Protein AF-A0A957IGY7-F1 (afdb_monomer)

Mean predicted aligned error: 9.9 Å

Radius of gyration: 25.8 Å; Cα contacts (8 Å, |Δi|>4): 92; chains: 1; bounding box: 58×29×62 Å

Foldseek 3Di:
DDPVVVVVVVLVVVVVVVVVVDDDPDPVVVVVVVVCSVVQVPNDDDDDDDDDDAAWDAWQVVCVVVVLDPPCSCQVQFPPCVVPVSGHTDIAGNLLVVLSNVVSVVDDDDRDDDPPNCPVVSVVD

Solvent-accessible surface area (backbone atoms only — not comparable to full-atom values): 7833 Å² total; per-residue (Å²): 135,63,68,65,59,53,49,53,53,50,53,52,52,51,52,52,55,57,54,73,78,59,88,69,88,50,68,67,60,40,53,49,53,53,48,46,54,74,73,27,76,88,58,68,79,82,85,84,75,87,77,76,77,75,59,76,40,56,40,49,53,55,38,30,75,72,63,72,32,56,76,65,49,63,70,66,52,45,41,61,45,92,84,35,86,84,35,40,77,34,68,36,39,36,73,48,44,54,48,40,57,50,53,68,71,72,56,92,81,84,89,87,73,67,87,89,75,53,69,72,55,47,81,75,94

Secondary structure (DSSP, 8-state):
--HHHHHHHHHHHHHHHHHTT-----HHHHHHHHHHHHTTTTSPPP-----PPPPEEEEHHHHHHTTSS-TTHHHHSEE-TTT-TT-EEPEEEHHHHHHHHHHHT-S-------TTS-HHHHTT-

Structure (mmCIF, N/CA/C/O backbone):
data_AF-A0A957IGY7-F1
#
_entry.id   AF-A0A957IGY7-F1
#
loop_
_atom_site.group_PDB
_atom_site.id
_atom_site.type_symbol
_atom_site.label_atom_id
_atom_site.label_alt_id
_atom_site.label_comp_id
_atom_site.label_asym_id
_atom_site.label_entity_id
_atom_site.label_seq_id
_atom_site.pdbx_PDB_ins_code
_atom_site.Cartn_x
_atom_site.Cartn_y
_atom_site.Cartn_z
_atom_site.occupancy
_atom_site.B_iso_or_equiv
_atom_site.auth_seq_id
_atom_site.auth_comp_id
_atom_site.auth_asym_id
_atom_site.auth_atom_id
_atom_site.pdbx_PDB_model_num
ATOM 1 N N . MET A 1 1 ? 8.712 0.329 25.259 1.00 63.97 1 MET A N 1
ATOM 2 C CA . MET A 1 1 ? 7.516 1.191 25.158 1.00 63.97 1 MET A CA 1
ATOM 3 C C . MET A 1 1 ? 6.313 0.266 25.070 1.00 63.97 1 MET A C 1
ATOM 5 O O . MET A 1 1 ? 6.320 -0.598 24.205 1.00 63.97 1 MET A O 1
ATOM 9 N N . ASP A 1 2 ? 5.362 0.376 25.997 1.00 85.69 2 ASP A N 1
ATOM 10 C CA . ASP A 1 2 ? 4.155 -0.461 26.025 1.00 85.69 2 ASP A CA 1
ATOM 11 C C . ASP A 1 2 ? 3.046 0.213 25.202 1.00 85.69 2 ASP A C 1
ATOM 13 O O . ASP A 1 2 ? 2.484 1.236 25.600 1.00 85.69 2 ASP A O 1
ATOM 17 N N . VAL A 1 3 ? 2.774 -0.347 24.023 1.00 83.56 3 VAL A N 1
ATOM 18 C CA . VAL A 1 3 ? 1.792 0.182 23.068 1.00 83.56 3 VAL A CA 1
ATOM 19 C C . VAL A 1 3 ? 0.355 0.090 23.594 1.00 83.56 3 VAL A C 1
ATOM 21 O O . VAL A 1 3 ? -0.468 0.953 23.285 1.00 83.56 3 VAL A O 1
ATOM 24 N N . PHE A 1 4 ? 0.052 -0.903 24.433 1.00 86.12 4 PHE A N 1
ATOM 25 C CA . PHE A 1 4 ? -1.283 -1.084 25.000 1.00 86.12 4 PHE A CA 1
ATOM 26 C C . PHE A 1 4 ? -1.542 -0.073 26.112 1.00 86.12 4 PHE A C 1
ATOM 28 O O . PHE A 1 4 ? -2.620 0.520 26.173 1.00 86.12 4 PHE A O 1
ATOM 35 N N . ASN A 1 5 ? -0.534 0.191 26.944 1.00 89.19 5 ASN A N 1
ATOM 36 C CA . ASN A 1 5 ? -0.623 1.225 27.970 1.00 89.19 5 ASN A CA 1
ATOM 37 C C . ASN A 1 5 ? -0.778 2.628 27.350 1.00 89.19 5 ASN A C 1
ATOM 39 O O . ASN A 1 5 ? -1.639 3.408 27.767 1.00 89.19 5 ASN A O 1
ATOM 43 N N . LEU A 1 6 ? -0.025 2.920 26.283 1.00 88.75 6 LEU A N 1
ATOM 44 C CA . LEU A 1 6 ? -0.179 4.168 25.531 1.00 88.75 6 LEU A CA 1
ATOM 45 C C . LEU A 1 6 ? -1.601 4.323 24.966 1.00 88.75 6 LEU A C 1
ATOM 47 O O . LEU A 1 6 ? -2.212 5.379 25.141 1.00 88.75 6 LEU A O 1
ATOM 51 N N . ARG A 1 7 ? -2.150 3.269 24.344 1.00 86.81 7 ARG A N 1
ATOM 52 C CA . ARG A 1 7 ? -3.541 3.247 23.858 1.00 86.81 7 ARG A CA 1
ATOM 53 C C . ARG A 1 7 ? -4.529 3.550 24.983 1.00 86.81 7 ARG A C 1
ATOM 55 O O . ARG A 1 7 ? -5.361 4.437 24.828 1.00 86.81 7 ARG A O 1
ATOM 62 N N . ASN A 1 8 ? -4.442 2.829 26.099 1.00 88.25 8 ASN A N 1
ATOM 63 C CA . ASN A 1 8 ? -5.386 2.977 27.209 1.00 88.25 8 ASN A CA 1
ATOM 64 C C . ASN A 1 8 ? -5.336 4.393 27.800 1.00 88.25 8 ASN A C 1
ATOM 66 O O . ASN A 1 8 ? -6.374 4.992 28.074 1.00 88.25 8 ASN A O 1
ATOM 70 N N . THR A 1 9 ? -4.134 4.961 27.925 1.00 92.19 9 THR A N 1
ATOM 71 C CA . THR A 1 9 ? -3.941 6.342 28.386 1.00 92.19 9 THR A CA 1
ATOM 72 C C . THR A 1 9 ? -4.578 7.352 27.427 1.00 92.19 9 THR A C 1
ATOM 74 O O . THR A 1 9 ? -5.294 8.250 27.869 1.00 92.19 9 THR A O 1
ATOM 77 N N . 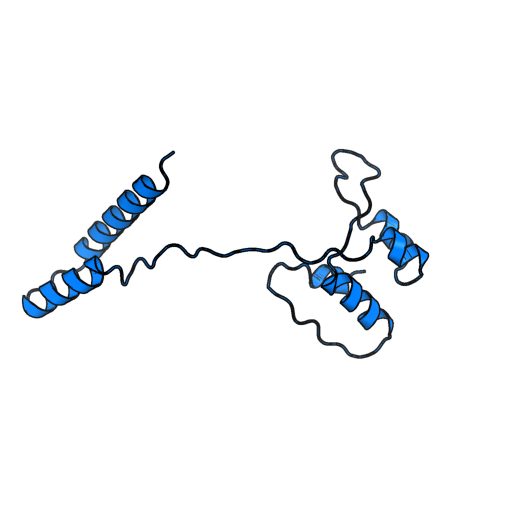LEU A 1 10 ? -4.372 7.187 26.115 1.00 90.12 10 LEU A N 1
ATOM 78 C CA . LEU A 1 10 ? -4.973 8.041 25.084 1.00 90.12 10 LEU A CA 1
ATOM 79 C C . LEU A 1 10 ? -6.502 7.976 25.102 1.00 90.12 10 LEU A C 1
ATOM 81 O O . LEU A 1 10 ? -7.153 9.020 25.130 1.00 90.12 10 LEU A O 1
ATOM 85 N N . ILE A 1 11 ? -7.073 6.770 25.126 1.00 88.88 11 ILE A N 1
ATOM 86 C CA . ILE A 1 11 ? -8.529 6.574 25.156 1.00 88.88 11 ILE A CA 1
ATOM 87 C C . ILE A 1 11 ? -9.135 7.238 26.399 1.00 88.88 11 ILE A C 1
ATOM 89 O O . ILE A 1 11 ? -10.124 7.965 26.290 1.00 88.88 11 ILE A O 1
ATOM 93 N N . ASN A 1 12 ? -8.513 7.069 27.570 1.00 89.31 12 ASN A N 1
ATOM 94 C CA . ASN A 1 12 ? -8.989 7.684 28.811 1.00 89.31 12 ASN A CA 1
ATOM 95 C C . ASN A 1 12 ? -8.934 9.219 28.767 1.00 89.31 12 ASN A C 1
ATOM 97 O O . ASN A 1 12 ? -9.877 9.885 29.207 1.00 89.31 12 ASN A O 1
ATOM 101 N N . ALA A 1 13 ? -7.862 9.791 28.213 1.00 90.94 13 ALA A N 1
ATOM 102 C CA . ALA A 1 13 ? -7.729 11.237 28.064 1.00 90.94 13 ALA A CA 1
ATOM 103 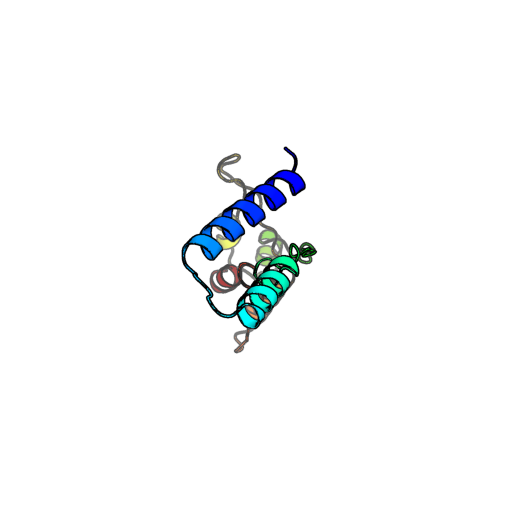C C . ALA A 1 13 ? -8.812 11.814 27.135 1.00 90.94 13 ALA A C 1
ATOM 105 O O . ALA A 1 13 ? -9.479 12.785 27.497 1.00 90.94 13 ALA A O 1
ATOM 106 N N . TYR A 1 14 ? -9.048 11.179 25.981 1.00 89.81 14 TYR A N 1
ATOM 107 C CA . TYR A 1 14 ? -10.104 11.587 25.047 1.00 89.81 14 TYR A CA 1
ATOM 108 C C . TYR A 1 14 ? -11.506 11.433 25.642 1.00 89.81 14 TYR A C 1
ATOM 110 O O . TYR A 1 14 ? -12.335 12.330 25.494 1.00 89.81 14 TYR A O 1
ATOM 118 N N . THR A 1 15 ? -11.763 10.342 26.367 1.00 88.31 15 THR A N 1
ATOM 119 C CA . THR A 1 15 ? -13.044 10.124 27.059 1.00 88.31 15 THR A CA 1
ATOM 120 C C . THR A 1 15 ? -13.324 11.247 28.053 1.00 88.31 15 THR A C 1
ATOM 122 O O . THR A 1 15 ? -14.410 11.825 28.052 1.00 88.31 15 THR A O 1
ATOM 125 N N . THR A 1 16 ? -12.326 11.594 28.869 1.00 89.38 16 THR A N 1
ATOM 126 C CA . THR A 1 16 ? -12.428 12.675 29.860 1.00 89.38 16 THR A CA 1
ATOM 127 C C . THR A 1 16 ? -12.686 14.020 29.184 1.00 89.38 16 THR A C 1
ATOM 129 O O . THR A 1 16 ? -13.561 14.773 29.608 1.00 89.38 16 THR A O 1
ATOM 132 N N . TYR A 1 17 ? -11.963 14.300 28.097 1.00 90.75 17 TYR A N 1
ATOM 133 C CA . TYR A 1 17 ? -12.135 15.518 27.316 1.00 90.75 17 TYR A CA 1
ATOM 134 C C . TYR A 1 17 ? -13.559 15.644 26.762 1.00 90.75 17 TYR A C 1
ATOM 136 O O . TYR A 1 17 ? -14.206 16.658 27.000 1.00 90.75 17 TYR A O 1
ATOM 144 N N . ILE A 1 18 ? -14.088 14.611 26.100 1.00 88.00 18 ILE A N 1
ATOM 145 C CA . ILE A 1 18 ? -15.439 14.643 25.515 1.00 88.00 18 ILE A CA 1
ATOM 146 C C . ILE A 1 18 ? -16.504 14.820 26.603 1.00 88.00 18 ILE A C 1
ATOM 148 O O . ILE A 1 18 ? -17.383 15.671 26.460 1.00 88.00 18 ILE A O 1
ATOM 152 N N . LYS A 1 19 ? -16.394 14.077 27.715 1.00 85.06 19 LYS A N 1
ATOM 153 C CA . LYS A 1 19 ? -17.323 14.205 28.851 1.00 85.06 19 LYS A CA 1
ATOM 154 C C . LYS A 1 19 ? -17.339 15.619 29.442 1.00 85.06 19 LYS A C 1
ATOM 156 O O . LYS A 1 19 ? -18.375 16.054 29.924 1.00 85.06 19 LYS A O 1
ATOM 161 N N . SER A 1 20 ? -16.235 16.364 29.365 1.00 88.69 20 SER A N 1
ATOM 162 C CA . SER A 1 20 ? -16.165 17.720 29.930 1.00 88.69 20 SER A CA 1
ATOM 163 C C . SER A 1 20 ? -17.032 18.767 29.211 1.00 88.69 20 SER A C 1
ATOM 165 O O . SER A 1 20 ? -17.330 19.803 29.801 1.00 88.69 20 SER A O 1
ATOM 167 N N . PHE A 1 21 ? -17.471 18.508 27.971 1.00 87.69 21 PHE A N 1
ATOM 168 C CA . PHE A 1 21 ? -18.325 19.431 27.206 1.00 87.69 21 PHE A CA 1
ATOM 169 C C . PHE A 1 21 ? -19.820 19.115 27.295 1.00 87.69 21 PHE A C 1
ATOM 171 O O . PHE A 1 21 ? -20.632 19.898 26.800 1.00 87.69 21 PHE A O 1
ATOM 178 N N . ILE A 1 22 ? -20.195 17.969 27.871 1.00 84.69 22 ILE A N 1
ATOM 179 C CA . ILE A 1 22 ? -21.566 17.460 27.818 1.00 84.69 22 ILE A CA 1
ATOM 180 C C . ILE A 1 22 ? -22.089 17.282 29.242 1.00 84.69 22 ILE A C 1
ATOM 182 O O . ILE A 1 22 ? -21.671 16.379 29.958 1.00 84.69 22 ILE A O 1
ATOM 186 N N . THR A 1 23 ? -23.060 18.110 29.624 1.00 87.12 23 THR A N 1
ATOM 187 C CA . THR A 1 23 ? -23.824 17.940 30.866 1.00 87.12 23 THR A CA 1
ATOM 188 C C . THR A 1 23 ? -25.185 17.343 30.530 1.00 87.12 23 THR A C 1
ATOM 190 O O . THR A 1 23 ? -26.000 17.996 29.877 1.00 87.12 23 THR A O 1
ATOM 193 N N . ILE A 1 24 ? -25.443 16.112 30.973 1.00 90.31 24 ILE A N 1
ATOM 194 C CA . ILE A 1 24 ? -26.704 15.401 30.732 1.00 90.31 24 ILE A CA 1
ATOM 195 C C . ILE A 1 24 ? -27.502 15.389 32.037 1.00 90.31 24 ILE A C 1
ATOM 197 O O . ILE A 1 24 ? -27.024 14.887 33.043 1.00 90.31 24 ILE A O 1
ATOM 201 N N . GLN A 1 25 ? -28.701 15.976 32.039 1.00 92.25 25 GLN A N 1
ATOM 202 C CA . GLN A 1 25 ? -29.555 16.018 33.239 1.00 92.25 25 GLN A CA 1
ATOM 203 C C . GLN A 1 25 ? -30.461 14.790 33.375 1.00 92.25 25 GLN A C 1
ATOM 205 O O . GLN A 1 25 ? -30.895 14.455 34.474 1.00 92.25 25 GLN A O 1
ATOM 210 N N . ASP A 1 26 ? -30.781 14.144 32.254 1.00 96.44 26 ASP A N 1
ATOM 211 C CA . ASP A 1 26 ? -31.601 12.941 32.232 1.00 96.44 26 ASP A CA 1
ATOM 212 C C . ASP A 1 26 ? -30.730 11.713 32.517 1.00 96.44 26 ASP A C 1
ATOM 214 O O . ASP A 1 26 ? -29.805 11.398 31.764 1.00 96.44 26 ASP A O 1
ATOM 218 N N . THR A 1 27 ? -31.046 11.004 33.597 1.00 94.31 27 THR A N 1
ATOM 219 C CA . THR A 1 27 ? -30.267 9.852 34.067 1.00 94.31 27 THR A CA 1
ATOM 220 C C . THR A 1 27 ? -30.318 8.659 33.113 1.00 94.31 27 THR A C 1
ATOM 222 O O . THR A 1 27 ? -29.367 7.877 33.061 1.00 94.31 27 THR A O 1
ATOM 225 N N . GLN A 1 28 ? -31.387 8.505 32.323 1.00 96.25 28 GLN A N 1
ATOM 226 C CA . GLN A 1 28 ? -31.469 7.444 31.315 1.00 96.25 28 GLN A CA 1
ATOM 227 C C . GLN A 1 28 ? -30.549 7.753 30.135 1.00 96.25 28 GLN A C 1
ATOM 229 O O . GLN A 1 28 ? -29.845 6.864 29.646 1.00 96.25 28 GLN A O 1
ATOM 234 N N . ILE A 1 29 ? -30.527 9.013 29.696 1.00 93.44 29 ILE A N 1
ATOM 235 C CA . ILE A 1 29 ? -29.642 9.460 28.615 1.00 93.44 29 ILE A CA 1
ATOM 236 C C . ILE A 1 29 ? -28.180 9.385 29.067 1.00 93.44 29 ILE A C 1
ATOM 238 O O . ILE A 1 29 ? -27.343 8.886 28.315 1.00 93.44 29 ILE A O 1
ATOM 242 N N . GLU A 1 30 ? -27.872 9.815 30.292 1.00 92.25 30 GLU A N 1
ATOM 243 C CA . GLU A 1 30 ? -26.521 9.748 30.859 1.00 92.25 30 GLU A CA 1
ATOM 244 C C . GLU A 1 30 ? -26.012 8.304 30.900 1.00 92.25 30 GLU A C 1
ATOM 246 O O . GLU A 1 30 ? -24.948 8.003 30.354 1.00 92.25 30 GLU A O 1
ATOM 251 N N . SER A 1 31 ? -26.824 7.390 31.441 1.00 92.75 31 SER A N 1
ATOM 252 C CA . SER A 1 31 ? -26.486 5.968 31.509 1.00 92.75 31 SER A CA 1
ATOM 253 C C . SER A 1 31 ? -26.259 5.363 30.121 1.00 92.75 31 SER A C 1
ATOM 255 O O . SER A 1 31 ? -25.314 4.593 29.924 1.00 92.75 31 SER A O 1
ATOM 257 N N . ARG A 1 32 ? -27.077 5.743 29.128 1.00 93.75 32 ARG A N 1
ATOM 258 C CA . ARG A 1 32 ? -26.896 5.275 27.751 1.00 93.75 32 ARG A CA 1
ATOM 259 C C . ARG A 1 32 ? -25.593 5.787 27.144 1.00 93.75 32 ARG A C 1
ATOM 261 O O . ARG A 1 32 ? -24.867 5.002 26.542 1.00 93.75 32 ARG A O 1
ATOM 268 N N . VAL A 1 33 ? -25.289 7.074 27.297 1.00 90.69 33 VAL A N 1
ATOM 269 C CA . VAL A 1 33 ? -24.048 7.666 26.774 1.00 90.69 33 VAL A CA 1
ATOM 270 C C . VAL A 1 33 ? -22.827 7.025 27.427 1.00 90.69 33 VAL A C 1
ATOM 272 O O . VAL A 1 33 ? -21.871 6.681 26.736 1.00 90.69 33 VAL A O 1
ATOM 275 N N . GLU A 1 34 ? -22.861 6.806 28.739 1.00 88.75 34 GLU A N 1
ATOM 276 C CA . GLU A 1 34 ? -21.759 6.170 29.454 1.00 88.75 34 GLU A CA 1
ATOM 277 C C . GLU A 1 34 ? -21.540 4.717 29.014 1.00 88.75 34 GLU A C 1
ATOM 279 O O . GLU A 1 34 ? -20.393 4.296 28.844 1.00 88.75 34 GLU A O 1
ATOM 284 N N . HIS A 1 35 ? -22.622 3.985 28.739 1.00 91.19 35 HIS A N 1
ATOM 285 C CA . HIS A 1 35 ? -22.553 2.640 28.175 1.00 91.19 35 HIS A CA 1
ATOM 286 C C . HIS A 1 35 ? -21.930 2.616 26.770 1.00 91.19 35 HIS A C 1
ATOM 288 O O . HIS A 1 35 ? -21.028 1.818 26.530 1.00 91.19 35 HIS A O 1
ATOM 294 N N . GLU A 1 36 ? -22.367 3.490 25.857 1.00 91.12 36 GLU A N 1
ATOM 295 C CA . GLU A 1 36 ? -21.860 3.535 24.471 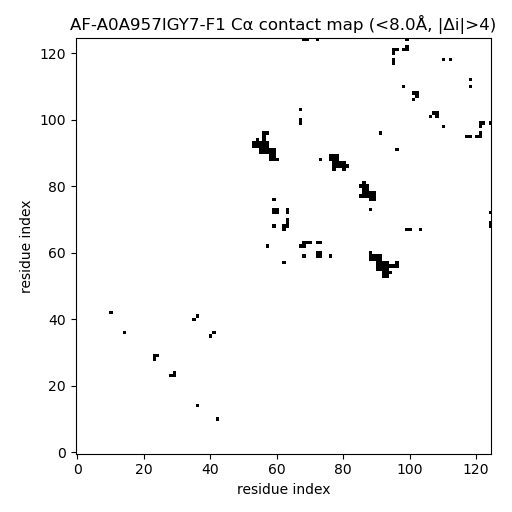1.00 91.12 36 GLU A CA 1
ATOM 296 C C . GLU A 1 36 ? -20.403 4.016 24.390 1.00 91.12 36 GLU A C 1
ATOM 298 O O . GLU A 1 36 ? -19.613 3.547 23.569 1.00 91.12 36 GLU A O 1
ATOM 303 N N . LEU A 1 37 ? -20.013 4.943 25.267 1.00 87.12 37 LEU A N 1
ATOM 304 C CA . LEU A 1 37 ? -18.609 5.310 25.414 1.00 87.12 37 LEU A CA 1
ATOM 305 C C . LEU A 1 37 ? -17.819 4.110 25.948 1.00 87.12 37 LEU A C 1
ATOM 307 O O . LEU A 1 37 ? -16.847 3.700 25.326 1.00 87.12 37 LEU A O 1
ATOM 311 N N . GLY A 1 38 ? -18.262 3.481 27.040 1.00 84.50 38 GLY A N 1
ATOM 312 C CA . GLY A 1 38 ? -17.597 2.308 27.618 1.00 84.50 38 GLY A CA 1
ATOM 313 C C . GLY A 1 38 ? -17.478 1.109 26.666 1.00 84.50 38 GLY A C 1
ATOM 314 O O . GLY A 1 38 ? -16.486 0.383 26.735 1.00 84.50 38 GLY A O 1
ATOM 315 N N . SER A 1 39 ? -18.438 0.923 25.755 1.00 87.31 39 SER A N 1
ATOM 316 C CA . SER A 1 39 ? -18.416 -0.128 24.726 1.00 87.31 39 SER A CA 1
ATOM 317 C C . SER A 1 39 ? -17.444 0.158 23.574 1.00 87.31 39 SER A C 1
ATOM 319 O O . SER A 1 39 ? -17.172 -0.729 22.767 1.00 87.31 39 SER A O 1
ATOM 321 N N . GLY A 1 40 ? -16.878 1.366 23.516 1.00 85.69 40 GLY A N 1
ATOM 322 C CA . GLY A 1 40 ? -15.856 1.742 22.548 1.00 85.69 40 GLY A CA 1
ATOM 323 C C . GLY A 1 40 ? -16.377 2.223 21.203 1.00 85.69 40 GLY A C 1
ATOM 324 O O . GLY A 1 40 ? -15.623 2.209 20.232 1.00 85.69 40 GLY A O 1
ATOM 325 N N . VAL A 1 41 ? -17.618 2.723 21.135 1.00 87.50 41 VAL A N 1
ATOM 326 C CA . VAL A 1 41 ? -18.203 3.288 19.899 1.00 87.50 41 VAL A CA 1
ATOM 327 C C . VAL A 1 41 ? -17.302 4.339 19.241 1.00 87.50 41 VAL A C 1
ATOM 329 O O . VAL A 1 41 ? -17.241 4.419 18.016 1.00 87.50 41 VAL A O 1
ATOM 332 N N . LEU A 1 42 ? -16.582 5.138 20.034 1.00 87.00 42 LEU A N 1
ATOM 333 C CA . LEU A 1 42 ? -15.682 6.179 19.525 1.00 87.00 42 LEU A CA 1
ATOM 334 C C . LEU A 1 42 ? -14.226 5.718 19.342 1.00 87.00 42 LEU A C 1
ATOM 336 O O . LEU A 1 42 ? -13.426 6.453 18.764 1.00 87.00 42 LEU A O 1
ATOM 340 N N . TRP A 1 43 ? -13.859 4.532 19.827 1.00 86.75 43 TRP A N 1
ATOM 341 C CA . TRP A 1 43 ? -12.503 3.982 19.732 1.00 86.75 43 TRP A CA 1
ATOM 342 C C . TRP A 1 43 ? -12.560 2.512 19.309 1.00 86.75 43 TRP A C 1
ATOM 344 O O . TRP A 1 43 ? -12.358 1.619 20.138 1.00 86.75 43 TRP A O 1
ATOM 354 N N . PRO A 1 44 ? -12.819 2.255 18.013 1.00 81.00 44 PRO A N 1
ATOM 355 C CA . PRO A 1 44 ? -12.844 0.899 17.488 1.00 81.00 44 PRO A CA 1
ATOM 356 C C . PRO A 1 44 ? -11.506 0.195 17.724 1.00 81.00 44 PRO A C 1
ATOM 358 O O . PRO A 1 44 ? -10.456 0.825 17.906 1.00 81.00 44 PRO A O 1
ATOM 361 N N . ASP A 1 45 ? -11.550 -1.134 17.706 1.00 81.44 45 ASP A N 1
ATOM 362 C CA . ASP A 1 45 ? -10.349 -1.947 17.826 1.00 81.44 45 ASP A CA 1
ATOM 363 C C . ASP A 1 45 ? -9.305 -1.572 16.766 1.00 81.44 45 ASP A C 1
ATOM 365 O O . ASP A 1 45 ? -9.651 -1.153 15.654 1.00 81.44 45 ASP A O 1
ATOM 369 N N . PRO A 1 46 ? -8.008 -1.694 17.104 1.00 75.38 46 PRO A N 1
ATOM 370 C CA . PRO A 1 46 ? -6.949 -1.351 16.173 1.00 75.38 46 PRO A CA 1
ATOM 371 C C . PRO A 1 46 ? -7.109 -2.150 14.879 1.00 75.38 46 PRO A C 1
ATOM 373 O O . PRO A 1 46 ? -7.251 -3.373 14.897 1.00 75.38 46 PRO A O 1
ATOM 376 N N . LEU A 1 47 ? -7.044 -1.451 13.745 1.00 79.31 47 LEU A N 1
ATOM 377 C CA . LEU A 1 47 ? -7.074 -2.085 12.435 1.00 79.31 47 LEU A CA 1
ATOM 378 C C . LEU A 1 47 ? -5.802 -2.921 12.251 1.00 79.31 47 LEU A C 1
ATOM 380 O O . LEU A 1 47 ? -4.719 -2.386 12.008 1.00 79.31 47 LEU A O 1
ATOM 384 N N . ILE A 1 48 ? -5.936 -4.242 12.349 1.00 77.19 48 ILE A N 1
ATOM 385 C CA . ILE A 1 48 ? -4.868 -5.175 11.995 1.00 77.19 48 ILE A CA 1
ATOM 386 C C . ILE A 1 48 ? -4.978 -5.444 10.499 1.00 77.19 48 ILE A C 1
ATOM 388 O O . ILE A 1 48 ? -5.772 -6.270 10.054 1.00 77.19 48 ILE A O 1
ATOM 392 N N . GLN A 1 49 ? -4.180 -4.727 9.714 1.00 73.81 49 GLN A N 1
ATOM 393 C CA . GLN A 1 49 ? -4.093 -4.941 8.277 1.00 73.81 49 GLN A CA 1
ATOM 394 C C . GLN A 1 49 ? -2.850 -5.768 7.949 1.00 73.81 49 GLN A C 1
ATOM 396 O O . GLN A 1 49 ? -1.722 -5.371 8.241 1.00 73.81 49 GLN A O 1
ATOM 401 N N . LEU A 1 50 ? -3.053 -6.911 7.297 1.00 71.38 50 LEU A N 1
ATOM 402 C CA . LEU A 1 50 ? -1.974 -7.610 6.612 1.00 71.38 50 LEU A CA 1
ATOM 403 C C . LEU A 1 50 ? -1.700 -6.844 5.316 1.00 71.38 50 LEU A C 1
ATOM 405 O O . LEU A 1 50 ? -2.562 -6.787 4.444 1.00 71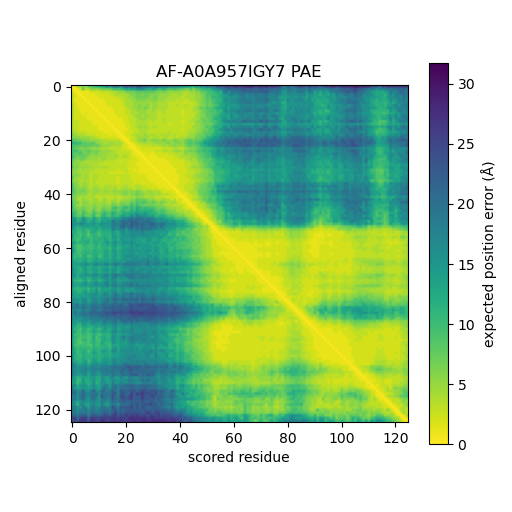.38 50 LEU A O 1
ATOM 409 N N . ASN A 1 51 ? -0.520 -6.234 5.202 1.00 67.38 51 ASN A N 1
ATOM 410 C CA . ASN A 1 51 ? -0.030 -5.661 3.949 1.00 67.38 51 ASN A CA 1
ATOM 411 C C . ASN A 1 51 ? 0.931 -6.666 3.304 1.00 67.38 51 ASN A C 1
ATOM 413 O O . ASN A 1 51 ? 2.139 -6.575 3.537 1.00 67.38 51 ASN A O 1
ATOM 417 N N . PRO A 1 52 ? 0.431 -7.662 2.545 1.00 73.06 52 PRO A N 1
ATOM 418 C CA . PRO A 1 52 ? 1.314 -8.490 1.745 1.00 73.06 52 PRO A CA 1
ATOM 419 C C . PRO A 1 52 ? 2.064 -7.592 0.761 1.00 73.06 52 PRO A C 1
ATOM 421 O O . PRO A 1 52 ? 1.494 -6.668 0.176 1.00 73.06 52 PRO A O 1
ATOM 424 N N . ASN A 1 53 ? 3.352 -7.864 0.578 1.00 80.00 53 ASN A N 1
ATOM 425 C CA . ASN A 1 53 ? 4.105 -7.208 -0.479 1.00 80.00 53 ASN A CA 1
ATOM 426 C C . ASN A 1 53 ? 3.484 -7.570 -1.830 1.00 80.00 53 ASN A C 1
ATOM 428 O O . ASN A 1 53 ? 3.109 -8.721 -2.060 1.00 80.00 53 ASN A O 1
ATOM 432 N N . PHE A 1 54 ? 3.397 -6.589 -2.727 1.00 85.81 54 PHE A N 1
ATOM 433 C CA . PHE A 1 54 ? 2.979 -6.841 -4.099 1.00 85.81 54 PHE A CA 1
ATOM 434 C C . PHE A 1 54 ? 3.922 -7.835 -4.773 1.00 85.81 54 PHE A C 1
ATOM 436 O O . PHE A 1 54 ? 5.133 -7.833 -4.524 1.00 85.81 54 PHE A O 1
ATOM 443 N N . GLU A 1 55 ? 3.362 -8.645 -5.668 1.00 90.25 55 GLU A N 1
ATOM 444 C CA . GLU A 1 55 ? 4.142 -9.569 -6.476 1.00 90.25 55 GLU A CA 1
ATOM 445 C C . GLU A 1 55 ? 5.229 -8.800 -7.250 1.00 90.25 55 GLU A C 1
ATOM 447 O O . GLU A 1 55 ? 4.949 -7.751 -7.847 1.00 90.25 55 GLU A O 1
ATOM 452 N N . PRO A 1 56 ? 6.488 -9.263 -7.215 1.00 93.56 56 PRO A N 1
ATOM 453 C CA . PRO A 1 56 ? 7.560 -8.607 -7.940 1.00 93.56 56 PRO A CA 1
ATOM 454 C C . PRO A 1 56 ? 7.424 -8.862 -9.447 1.00 93.56 56 PRO A C 1
ATOM 456 O O . PRO A 1 56 ? 7.273 -9.998 -9.883 1.00 93.56 56 PRO A O 1
ATOM 459 N N . GLY A 1 57 ? 7.527 -7.801 -10.242 1.00 93.62 57 GLY A N 1
ATOM 460 C CA . GLY A 1 57 ? 7.569 -7.859 -11.700 1.00 93.62 57 GLY A CA 1
ATOM 461 C C . GLY A 1 57 ? 9.000 -7.918 -12.238 1.00 93.62 57 GLY A C 1
ATOM 462 O O . GLY A 1 57 ? 9.929 -8.411 -11.586 1.00 93.62 57 GLY A O 1
ATOM 463 N N . GLU A 1 58 ? 9.164 -7.408 -13.447 1.00 95.69 58 GLU A N 1
ATOM 464 C CA . GLU A 1 58 ? 10.410 -7.283 -14.197 1.00 95.69 58 GLU A CA 1
ATOM 465 C C . GLU A 1 58 ? 11.259 -6.094 -13.723 1.00 95.69 58 GLU A C 1
ATOM 467 O O . GLU A 1 58 ? 10.779 -5.148 -13.082 1.00 95.69 58 GLU A O 1
ATOM 472 N N . TRP A 1 59 ? 12.554 -6.140 -14.035 1.00 96.12 59 TRP A N 1
ATOM 473 C CA . TRP A 1 59 ? 13.436 -4.994 -13.850 1.00 96.12 59 TRP A CA 1
ATOM 474 C C . TRP A 1 59 ? 13.278 -4.005 -15.001 1.00 96.12 59 TRP A C 1
ATOM 476 O O . TRP A 1 59 ? 13.023 -4.393 -16.140 1.00 96.12 59 TRP A O 1
ATOM 486 N N . ILE A 1 60 ? 13.506 -2.718 -14.725 1.00 94.19 60 ILE A N 1
ATOM 487 C CA . ILE A 1 60 ? 13.518 -1.686 -15.774 1.00 94.19 60 ILE A CA 1
ATOM 488 C C . ILE A 1 60 ? 14.525 -2.031 -16.873 1.00 94.19 60 ILE A C 1
ATOM 490 O O . ILE A 1 60 ? 14.243 -1.823 -18.047 1.00 94.19 60 ILE A O 1
ATOM 494 N N . ASN A 1 61 ? 15.692 -2.566 -16.503 1.00 94.25 61 ASN A N 1
ATOM 495 C CA . ASN A 1 61 ? 16.704 -2.937 -17.487 1.00 94.25 61 ASN A CA 1
ATOM 496 C C . ASN A 1 61 ? 16.188 -4.013 -18.445 1.00 94.25 61 ASN A C 1
ATOM 498 O O . ASN A 1 61 ? 16.335 -3.823 -19.646 1.00 94.25 61 ASN A O 1
ATOM 502 N N . ASP A 1 62 ? 15.541 -5.057 -17.919 1.00 95.44 62 ASP A N 1
ATOM 503 C CA . ASP A 1 62 ? 14.987 -6.154 -18.718 1.00 95.44 62 ASP A CA 1
ATOM 504 C C . ASP A 1 62 ? 13.923 -5.625 -19.685 1.00 95.44 62 ASP A C 1
ATOM 506 O O . ASP A 1 62 ? 13.967 -5.899 -20.877 1.00 95.44 62 ASP A O 1
ATOM 510 N N . LEU A 1 63 ? 13.018 -4.767 -19.202 1.00 92.62 63 LEU A N 1
ATOM 511 C CA . LEU A 1 63 ? 11.989 -4.154 -20.045 1.00 92.62 63 LEU A CA 1
ATOM 512 C C . LEU A 1 63 ? 12.580 -3.257 -21.143 1.00 92.62 63 LEU A C 1
ATOM 514 O O . LEU A 1 63 ? 12.019 -3.171 -22.233 1.00 92.62 63 LEU A O 1
ATOM 518 N N . VAL A 1 64 ? 13.701 -2.585 -20.887 1.00 93.69 64 VAL A N 1
ATOM 519 C CA . VAL A 1 64 ? 14.413 -1.817 -21.919 1.00 93.69 64 VAL A CA 1
ATOM 520 C C . VAL A 1 64 ? 15.129 -2.745 -22.904 1.00 93.69 64 VAL A C 1
ATOM 522 O O . VAL A 1 64 ? 15.110 -2.480 -24.104 1.00 93.69 64 VAL A O 1
ATOM 525 N N . ASP A 1 65 ? 15.750 -3.824 -22.424 1.00 94.25 65 ASP A N 1
ATOM 526 C CA . ASP A 1 65 ? 16.418 -4.820 -23.272 1.00 94.25 65 ASP A CA 1
ATOM 527 C C . ASP A 1 65 ? 15.422 -5.551 -24.191 1.00 94.25 65 ASP A C 1
ATOM 529 O O . ASP A 1 65 ? 15.715 -5.768 -25.366 1.00 94.25 65 ASP A O 1
ATOM 533 N N . ASP A 1 66 ? 14.201 -5.792 -23.709 1.00 92.12 66 ASP A N 1
ATOM 534 C CA . ASP A 1 66 ? 13.064 -6.320 -24.480 1.00 92.12 66 ASP A CA 1
ATOM 535 C C . ASP A 1 66 ? 12.402 -5.259 -25.395 1.00 92.12 66 ASP A C 1
ATOM 537 O O . ASP A 1 66 ? 11.378 -5.500 -26.052 1.00 92.12 66 ASP A O 1
ATOM 541 N N . GLY A 1 67 ? 12.945 -4.037 -25.413 1.00 90.31 67 GLY A N 1
ATOM 542 C CA . GLY A 1 67 ? 12.448 -2.901 -26.188 1.00 90.31 67 GLY A CA 1
ATOM 543 C C . GLY A 1 67 ? 11.071 -2.394 -25.752 1.00 90.31 67 GLY A C 1
ATOM 544 O O . GLY A 1 67 ? 10.437 -1.656 -26.502 1.00 90.31 67 GLY A O 1
ATOM 545 N N . VAL A 1 68 ? 10.572 -2.814 -24.583 1.00 90.69 68 VAL A N 1
ATOM 546 C CA . VAL A 1 68 ? 9.299 -2.352 -24.004 1.00 90.69 68 VAL A CA 1
ATOM 547 C C . VAL A 1 68 ? 9.385 -0.894 -23.584 1.00 90.69 68 VAL A C 1
ATOM 549 O O . VAL A 1 68 ? 8.413 -0.161 -23.741 1.00 90.69 68 VAL A O 1
ATOM 552 N N . LEU A 1 69 ? 10.548 -0.485 -23.094 1.00 91.75 69 LEU A N 1
ATOM 553 C CA . LEU A 1 69 ? 10.817 0.859 -22.610 1.00 91.75 69 LEU A CA 1
ATOM 554 C C . LEU A 1 69 ? 11.955 1.512 -23.393 1.00 91.75 69 LEU A C 1
ATOM 556 O O . LEU A 1 69 ? 12.871 0.832 -23.856 1.00 91.75 69 LEU A O 1
ATOM 560 N N . ASP A 1 70 ? 11.935 2.844 -23.472 1.00 91.00 70 ASP A N 1
ATOM 561 C CA . ASP A 1 70 ? 13.027 3.608 -24.083 1.00 91.00 70 ASP A CA 1
ATOM 562 C C . ASP A 1 70 ? 14.360 3.423 -23.333 1.00 91.00 70 ASP A C 1
ATOM 564 O O . ASP A 1 70 ? 14.394 3.303 -22.104 1.00 91.00 70 ASP A O 1
ATOM 568 N N . ALA A 1 71 ? 15.478 3.466 -24.063 1.00 91.88 71 ALA A N 1
ATOM 569 C CA . ALA A 1 71 ? 16.822 3.280 -23.516 1.00 91.88 71 ALA A CA 1
ATOM 570 C C . ALA A 1 71 ? 17.165 4.252 -22.370 1.00 91.88 71 ALA A C 1
ATOM 572 O O . ALA A 1 71 ? 17.911 3.897 -21.450 1.00 91.88 71 ALA A O 1
ATOM 573 N N . THR A 1 72 ? 16.588 5.454 -22.383 1.00 90.94 72 THR A N 1
ATOM 574 C CA . THR A 1 72 ? 16.774 6.488 -21.355 1.00 90.94 72 THR A CA 1
ATOM 575 C C . THR A 1 72 ? 16.284 6.029 -19.979 1.00 90.94 72 THR A C 1
ATOM 577 O O . THR A 1 72 ? 16.867 6.390 -18.947 1.00 90.94 72 THR A O 1
ATOM 580 N N . ASN A 1 73 ? 15.279 5.149 -19.939 1.00 90.50 73 ASN A N 1
ATOM 581 C CA . ASN A 1 73 ? 14.705 4.634 -18.697 1.00 90.50 73 ASN A CA 1
ATOM 582 C C . ASN A 1 73 ? 15.727 3.871 -17.838 1.00 90.50 73 ASN A C 1
ATOM 584 O O . ASN A 1 73 ? 15.660 3.944 -16.607 1.00 90.50 73 ASN A O 1
ATOM 588 N N . LYS A 1 74 ? 16.753 3.253 -18.453 1.00 90.31 74 LYS A N 1
ATOM 589 C CA . L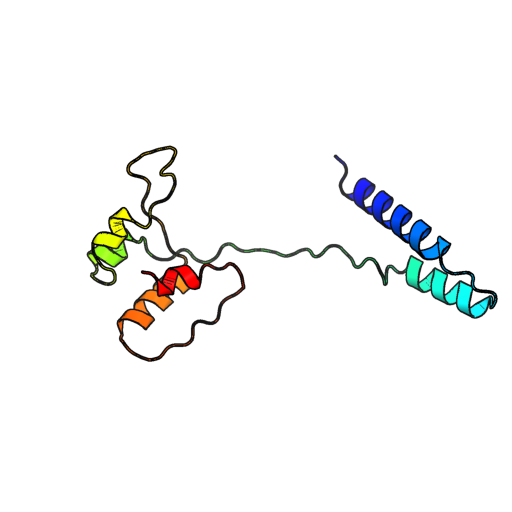YS A 1 74 ? 17.874 2.609 -17.735 1.00 90.31 74 LYS A CA 1
ATOM 590 C C . LYS A 1 74 ? 18.658 3.571 -16.847 1.00 90.31 74 LYS A C 1
ATOM 592 O O . LYS A 1 74 ? 19.337 3.109 -15.930 1.00 90.31 74 LYS A O 1
ATOM 597 N N . GLN A 1 75 ? 18.639 4.872 -17.129 1.00 89.19 75 GLN A N 1
ATOM 598 C CA . GLN A 1 75 ? 19.374 5.890 -16.368 1.00 89.19 75 GLN A CA 1
ATOM 599 C C . GLN A 1 75 ? 18.465 6.630 -15.377 1.00 89.19 75 GLN A C 1
ATOM 601 O O . GLN A 1 75 ? 18.887 6.971 -14.265 1.00 89.19 75 GLN A O 1
ATOM 606 N N . ILE A 1 76 ? 17.201 6.843 -15.754 1.00 89.25 76 ILE A N 1
ATOM 607 C CA . ILE A 1 76 ? 16.220 7.560 -14.935 1.00 89.25 76 ILE A CA 1
ATOM 608 C C . ILE A 1 76 ? 15.811 6.712 -13.727 1.00 89.25 76 ILE A C 1
ATOM 610 O O . ILE A 1 76 ? 16.031 7.133 -12.584 1.00 89.25 76 ILE A O 1
ATOM 614 N N . PHE A 1 77 ? 15.287 5.508 -13.966 1.00 90.69 77 PHE A N 1
ATOM 615 C CA . PHE A 1 77 ? 14.661 4.673 -12.939 1.00 90.69 77 PHE A CA 1
ATOM 616 C C . PHE A 1 77 ? 15.687 3.817 -12.194 1.00 90.69 77 PHE A C 1
ATOM 618 O O . PHE A 1 77 ? 15.806 2.604 -12.385 1.00 90.69 77 PHE A O 1
ATOM 625 N N . ARG A 1 78 ? 16.439 4.480 -11.311 1.00 90.25 78 ARG A N 1
ATOM 626 C CA . ARG A 1 78 ? 17.408 3.839 -10.418 1.00 90.25 78 ARG A CA 1
ATOM 627 C C . ARG A 1 78 ? 17.219 4.239 -8.964 1.00 90.25 78 ARG A C 1
ATOM 629 O O . ARG A 1 78 ? 16.969 5.404 -8.664 1.00 90.25 78 ARG A O 1
ATOM 636 N N . LEU A 1 79 ? 17.401 3.263 -8.084 1.00 90.00 79 LEU A N 1
ATOM 637 C CA . LEU A 1 79 ? 17.348 3.399 -6.632 1.00 90.00 79 LEU A CA 1
ATOM 638 C C . LEU A 1 79 ? 18.740 3.690 -6.053 1.00 90.00 79 LEU A C 1
ATOM 640 O O . LEU A 1 79 ? 19.757 3.442 -6.704 1.00 90.00 79 LEU A O 1
ATOM 644 N N . ASP A 1 80 ? 18.779 4.183 -4.814 1.00 87.69 80 ASP A N 1
ATOM 645 C CA . ASP A 1 80 ? 20.001 4.384 -4.018 1.00 87.69 80 ASP A CA 1
ATOM 646 C C . ASP A 1 80 ? 21.072 5.291 -4.661 1.00 87.69 80 ASP A C 1
ATOM 648 O O . ASP A 1 80 ? 22.268 5.119 -4.405 1.00 87.69 80 ASP A O 1
ATOM 652 N N . LYS A 1 81 ? 20.664 6.286 -5.467 1.00 85.69 81 LYS A N 1
ATOM 653 C CA . LYS A 1 81 ? 21.591 7.236 -6.122 1.00 85.69 81 LYS A CA 1
ATOM 654 C C . LYS A 1 81 ? 22.473 8.013 -5.131 1.00 85.69 81 LYS A C 1
ATOM 656 O O . LYS A 1 81 ? 23.590 8.383 -5.469 1.00 85.69 81 LYS A O 1
ATOM 661 N N . GLU A 1 82 ? 22.001 8.208 -3.899 1.00 86.00 82 GLU A N 1
ATOM 662 C CA . GLU A 1 82 ? 22.762 8.862 -2.823 1.00 86.00 82 GLU A CA 1
ATOM 663 C C . GLU A 1 82 ? 23.955 8.026 -2.334 1.00 86.00 82 GLU A C 1
ATOM 665 O O . GLU A 1 82 ? 24.975 8.576 -1.929 1.00 86.00 82 GLU A O 1
ATOM 670 N N . LYS A 1 83 ? 23.843 6.690 -2.373 1.00 82.75 83 LYS A N 1
ATOM 671 C CA . LYS A 1 83 ? 24.893 5.763 -1.909 1.00 82.75 83 LYS A CA 1
ATOM 672 C C . LYS A 1 83 ? 25.814 5.318 -3.039 1.00 82.75 83 LYS A C 1
ATOM 674 O O . LYS A 1 83 ? 26.972 4.987 -2.802 1.00 82.75 83 LYS A O 1
ATOM 679 N N . ASN A 1 84 ? 25.293 5.271 -4.259 1.00 82.81 84 ASN A N 1
ATOM 680 C CA . ASN A 1 84 ? 26.048 4.964 -5.461 1.00 82.81 84 ASN A CA 1
ATOM 681 C C . ASN A 1 84 ? 25.570 5.907 -6.574 1.00 82.81 84 ASN A C 1
ATOM 683 O O . ASN A 1 84 ? 24.418 5.771 -6.980 1.00 82.81 84 ASN A O 1
ATOM 687 N N . PRO A 1 85 ? 26.426 6.788 -7.128 1.00 79.69 85 PRO A N 1
ATOM 688 C CA . PRO A 1 85 ? 26.036 7.713 -8.196 1.00 79.69 85 PRO A CA 1
ATOM 689 C C . PRO A 1 85 ? 25.429 7.020 -9.423 1.00 79.69 85 PRO A C 1
ATOM 691 O O . PRO A 1 85 ? 24.592 7.591 -10.116 1.00 79.69 85 PRO A O 1
ATOM 694 N N . SER A 1 86 ? 25.818 5.766 -9.678 1.00 80.50 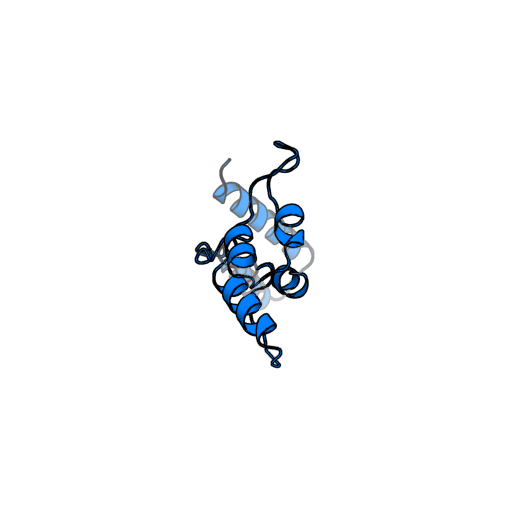86 SER A N 1
ATOM 695 C CA . SER A 1 86 ? 25.263 4.955 -10.766 1.00 80.50 86 SER A CA 1
ATOM 696 C C . SER A 1 86 ? 23.937 4.277 -10.412 1.00 80.50 86 SER A C 1
ATOM 698 O O . SER A 1 86 ? 23.285 3.755 -11.311 1.00 80.50 86 SER A O 1
ATOM 700 N N . GLY A 1 87 ? 23.527 4.268 -9.140 1.00 86.62 87 GLY A N 1
ATOM 701 C CA . GLY A 1 87 ? 22.306 3.647 -8.622 1.00 86.62 87 GLY A CA 1
ATOM 702 C C . GLY A 1 87 ? 22.164 2.147 -8.919 1.00 86.62 87 GLY A C 1
ATOM 703 O O . GLY A 1 87 ? 22.960 1.538 -9.637 1.00 86.62 87 GLY A O 1
ATOM 704 N N . LYS A 1 88 ? 21.111 1.531 -8.382 1.00 89.88 88 LYS A N 1
ATOM 705 C CA . LYS A 1 88 ? 20.691 0.164 -8.739 1.00 89.88 88 LYS A CA 1
ATOM 706 C C . LYS A 1 88 ? 19.465 0.220 -9.639 1.00 89.88 88 LYS A C 1
ATOM 708 O O . LYS A 1 88 ? 18.618 1.088 -9.440 1.00 89.88 88 LYS A O 1
ATOM 713 N N . SER A 1 89 ? 19.366 -0.686 -10.615 1.00 90.62 89 SER A N 1
ATOM 714 C CA . SER A 1 89 ? 18.160 -0.787 -11.449 1.00 90.62 89 SER A CA 1
ATOM 715 C C . SER A 1 89 ? 16.933 -0.976 -10.555 1.00 90.62 89 SER A C 1
ATOM 717 O O . SER A 1 89 ? 17.015 -1.649 -9.528 1.00 90.62 89 SER A O 1
ATOM 719 N N . MET A 1 90 ? 15.823 -0.332 -10.899 1.00 92.81 90 MET A N 1
ATOM 720 C CA . MET A 1 90 ? 14.571 -0.464 -10.162 1.00 92.81 90 MET A CA 1
ATOM 721 C C . MET A 1 90 ? 13.818 -1.712 -10.636 1.00 92.81 90 MET A C 1
ATOM 723 O O . MET A 1 90 ? 13.770 -1.996 -11.834 1.00 92.81 90 MET A O 1
ATOM 727 N N . ARG A 1 91 ? 13.215 -2.445 -9.696 1.00 93.88 91 ARG A N 1
ATOM 728 C CA . ARG A 1 91 ? 12.286 -3.536 -10.002 1.00 93.88 91 ARG A CA 1
ATOM 729 C C . ARG A 1 91 ? 10.858 -3.036 -9.869 1.00 93.88 91 ARG A C 1
ATOM 731 O O . ARG A 1 91 ? 10.526 -2.437 -8.845 1.00 93.88 91 ARG A O 1
ATOM 738 N N . LEU A 1 92 ? 10.037 -3.286 -10.881 1.00 93.00 92 LEU A N 1
ATOM 739 C CA . LEU A 1 92 ? 8.617 -2.965 -10.834 1.00 93.00 92 LEU A CA 1
ATOM 740 C C . LEU A 1 92 ? 7.848 -4.028 -10.049 1.00 93.00 92 LEU A C 1
ATOM 742 O O . LEU A 1 92 ? 8.304 -5.159 -9.867 1.00 93.00 92 LEU A O 1
ATOM 746 N N . HIS A 1 93 ? 6.655 -3.673 -9.591 1.00 93.25 93 HIS A N 1
ATOM 747 C CA . HIS A 1 93 ? 5.659 -4.663 -9.197 1.00 93.25 93 HIS A CA 1
ATOM 748 C C . HIS A 1 93 ? 4.955 -5.229 -10.426 1.00 93.25 93 HIS A C 1
ATOM 750 O O . HIS A 1 93 ? 4.839 -4.553 -11.449 1.00 93.25 93 HIS A O 1
ATOM 756 N N . LYS A 1 94 ? 4.435 -6.452 -10.312 1.00 92.62 94 LYS A N 1
ATOM 757 C CA . LYS A 1 94 ? 3.797 -7.170 -11.417 1.00 92.62 94 LYS A CA 1
ATOM 758 C C . LYS A 1 94 ? 2.709 -6.338 -12.104 1.00 92.62 94 LYS A C 1
ATOM 760 O O . LYS A 1 94 ? 2.740 -6.168 -13.318 1.00 92.62 94 LYS A O 1
ATOM 765 N N . HIS A 1 95 ? 1.834 -5.700 -11.323 1.00 91.00 95 HIS A N 1
ATOM 766 C CA . HIS A 1 95 ? 0.780 -4.826 -11.852 1.00 91.00 95 HIS A CA 1
ATOM 767 C C . HIS A 1 95 ? 1.309 -3.585 -12.584 1.00 91.00 95 HIS A C 1
ATOM 769 O O . HIS A 1 95 ? 0.627 -3.067 -13.461 1.00 91.00 95 HIS A O 1
ATOM 775 N N . GLN A 1 96 ? 2.498 -3.083 -12.235 1.00 93.06 96 GLN A N 1
ATOM 776 C CA . GLN A 1 96 ? 3.123 -1.957 -12.937 1.00 93.06 96 GLN A CA 1
ATOM 777 C C . GLN A 1 96 ? 3.700 -2.420 -14.273 1.00 93.06 96 GLN A C 1
ATOM 779 O O . GLN A 1 96 ? 3.449 -1.779 -15.288 1.00 93.06 96 GLN A O 1
ATOM 784 N N . SER A 1 97 ? 4.414 -3.547 -14.287 1.00 93.38 97 SER A N 1
ATOM 785 C CA . SER A 1 97 ? 4.928 -4.138 -15.523 1.00 93.38 97 SER A CA 1
ATOM 786 C C . SER A 1 97 ? 3.825 -4.472 -16.518 1.00 93.38 97 SER A C 1
ATOM 788 O O . SER A 1 97 ? 3.943 -4.160 -17.702 1.00 93.38 97 SER A O 1
ATOM 790 N N . ASP A 1 98 ? 2.743 -5.091 -16.045 1.00 92.44 98 ASP A N 1
ATOM 791 C CA . ASP A 1 98 ? 1.612 -5.454 -16.897 1.00 92.44 98 ASP A CA 1
ATOM 792 C C . ASP A 1 98 ? 0.948 -4.199 -17.475 1.00 92.44 98 ASP A C 1
ATOM 794 O O . ASP A 1 98 ? 0.600 -4.166 -18.654 1.00 92.44 98 ASP A O 1
ATOM 798 N N . ALA A 1 99 ? 0.860 -3.128 -16.683 1.00 91.56 99 ALA A N 1
ATOM 799 C CA . ALA A 1 99 ? 0.333 -1.851 -17.142 1.00 91.56 99 ALA A CA 1
ATOM 800 C C . ALA A 1 99 ? 1.249 -1.157 -18.167 1.00 91.56 99 ALA A C 1
ATOM 802 O O . ALA A 1 99 ? 0.742 -0.614 -19.143 1.00 91.56 99 ALA A O 1
ATOM 803 N N . VAL A 1 100 ? 2.576 -1.216 -18.000 1.00 91.81 100 VAL A N 1
ATOM 804 C CA . VAL A 1 100 ? 3.545 -0.713 -18.994 1.00 91.81 100 VAL A CA 1
ATOM 805 C C . VAL A 1 100 ? 3.395 -1.467 -20.320 1.00 91.81 100 VAL A C 1
ATOM 807 O O . VAL A 1 100 ? 3.330 -0.861 -21.389 1.00 91.81 100 VAL A O 1
ATOM 810 N N . LYS A 1 101 ? 3.283 -2.799 -20.267 1.00 90.88 101 LYS A N 1
ATOM 811 C CA . LYS A 1 101 ? 3.085 -3.627 -21.466 1.00 90.88 101 LYS A CA 1
ATOM 812 C C . LYS A 1 101 ? 1.744 -3.345 -22.142 1.00 90.88 101 LYS A C 1
ATOM 814 O O . LYS A 1 101 ? 1.694 -3.283 -23.367 1.00 90.88 101 LYS A O 1
ATOM 819 N N . ALA A 1 102 ? 0.684 -3.141 -21.358 1.00 90.62 102 ALA A N 1
ATOM 820 C CA . ALA A 1 102 ? -0.617 -2.735 -21.876 1.00 90.62 102 ALA A CA 1
ATOM 821 C C . ALA A 1 102 ? -0.543 -1.358 -22.553 1.00 90.62 102 ALA A C 1
ATOM 823 O O . ALA A 1 102 ? -1.009 -1.220 -23.677 1.00 90.62 102 ALA A O 1
ATOM 824 N N . ALA A 1 103 ? 0.114 -0.370 -21.937 1.00 88.75 103 ALA A N 1
ATOM 825 C CA . ALA A 1 103 ? 0.282 0.964 -22.516 1.00 88.75 103 ALA A CA 1
ATOM 826 C C . ALA A 1 103 ? 1.049 0.936 -23.851 1.00 88.75 103 ALA A C 1
ATOM 828 O O . ALA A 1 103 ? 0.678 1.633 -24.795 1.00 88.75 103 ALA A O 1
ATOM 829 N N . ARG A 1 104 ? 2.071 0.075 -23.972 1.00 86.12 104 ARG A N 1
ATOM 830 C CA . ARG A 1 104 ? 2.853 -0.087 -25.210 1.00 86.12 104 ARG A CA 1
ATOM 831 C C . ARG A 1 104 ? 2.020 -0.552 -26.409 1.00 86.12 104 ARG A C 1
ATOM 833 O O . ARG A 1 104 ? 2.408 -0.277 -27.540 1.00 86.12 104 ARG A O 1
ATOM 840 N N . SER A 1 105 ? 0.900 -1.243 -26.188 1.00 84.81 105 SER A N 1
ATOM 841 C CA . SER A 1 105 ? 0.016 -1.669 -27.284 1.00 84.81 105 SER A CA 1
ATOM 842 C C . SER A 1 105 ? -0.572 -0.492 -28.076 1.00 84.81 105 SER A C 1
ATOM 844 O O . SER A 1 105 ? -0.944 -0.669 -29.232 1.00 84.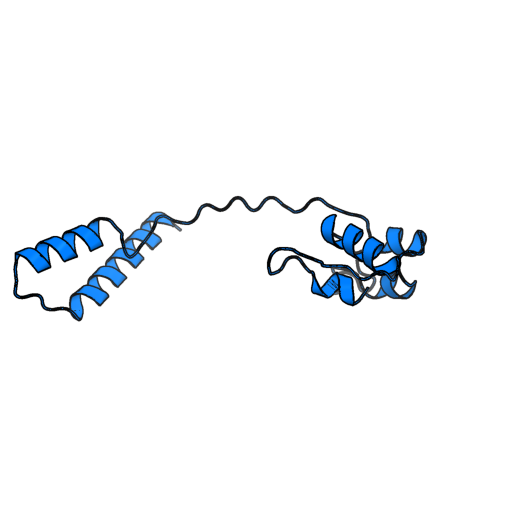81 105 SER A O 1
ATOM 846 N N . GLY A 1 106 ? -0.620 0.708 -27.481 1.00 84.19 106 GLY A N 1
ATOM 847 C CA . GLY A 1 106 ? -1.272 1.884 -28.059 1.00 84.19 106 GLY A CA 1
ATOM 848 C C . GLY A 1 106 ? -2.793 1.898 -27.882 1.00 84.19 106 GLY A C 1
ATOM 849 O O . GLY A 1 106 ? -3.436 2.868 -28.281 1.00 84.19 106 GLY A O 1
ATOM 850 N N . ASP A 1 107 ? -3.367 0.862 -27.265 1.00 87.75 107 ASP A N 1
ATOM 851 C CA . ASP A 1 107 ? -4.795 0.777 -26.986 1.00 87.75 107 ASP A CA 1
ATOM 852 C C . ASP A 1 107 ? -5.193 1.601 -25.755 1.00 87.75 107 ASP A C 1
ATOM 854 O O . ASP A 1 107 ? -4.411 1.859 -24.835 1.00 87.75 107 ASP A O 1
ATOM 858 N N . ASN A 1 108 ? -6.473 1.972 -25.700 1.00 88.25 108 ASN A N 1
ATOM 859 C CA . ASN A 1 108 ? -7.050 2.558 -24.497 1.00 88.25 108 ASN A CA 1
ATOM 860 C C . ASN A 1 108 ? -7.081 1.507 -23.378 1.00 88.25 108 ASN A C 1
ATOM 862 O O . ASN A 1 108 ? -7.645 0.427 -23.554 1.00 88.25 108 ASN A O 1
ATOM 866 N N . TYR A 1 109 ? -6.547 1.842 -22.205 1.00 87.88 109 TYR A N 1
ATOM 867 C CA . TYR A 1 109 ? -6.546 0.952 -21.045 1.00 87.88 109 TYR A CA 1
ATOM 868 C C . TYR A 1 109 ? -6.972 1.685 -19.770 1.00 87.88 109 TYR A C 1
ATOM 870 O O . TYR A 1 109 ? -6.869 2.906 -19.657 1.00 87.88 109 TYR A O 1
ATOM 878 N N . VAL A 1 110 ? -7.451 0.920 -18.786 1.00 89.56 110 VAL A N 1
ATOM 879 C CA . VAL A 1 110 ? -7.817 1.425 -17.458 1.00 89.56 110 VAL A CA 1
ATOM 880 C C . VAL A 1 110 ? -6.927 0.748 -16.422 1.00 89.56 110 VAL A C 1
ATOM 882 O O . VAL A 1 110 ? -6.946 -0.472 -16.281 1.00 89.56 110 VAL A O 1
ATOM 885 N N . LEU A 1 111 ? -6.158 1.539 -15.672 1.00 88.12 111 LEU A N 1
ATOM 886 C CA . LEU A 1 111 ? -5.311 1.046 -14.585 1.00 88.12 111 LEU A CA 1
ATOM 887 C C . LEU A 1 111 ? -5.988 1.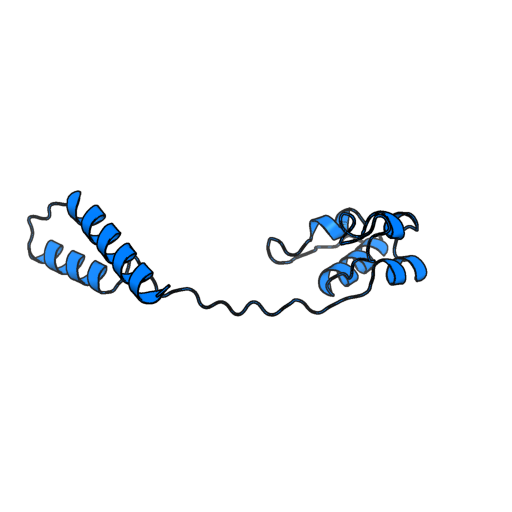260 -13.226 1.00 88.12 111 LEU A C 1
ATOM 889 O O . LEU A 1 111 ? -5.947 2.356 -12.664 1.00 88.12 111 LEU A O 1
ATOM 893 N N . THR A 1 112 ? -6.573 0.199 -12.667 1.00 88.00 112 THR A N 1
ATOM 894 C CA . THR A 1 112 ? -7.190 0.224 -11.331 1.00 88.00 112 THR A CA 1
ATOM 895 C C . THR A 1 112 ? -6.281 -0.424 -10.292 1.00 88.00 112 THR A C 1
ATOM 897 O O . THR A 1 112 ? -6.130 -1.643 -10.257 1.00 88.00 112 THR A O 1
ATOM 900 N N . THR A 1 113 ? -5.690 0.376 -9.406 1.00 84.81 113 THR A N 1
ATOM 901 C CA . THR A 1 113 ? -4.874 -0.123 -8.286 1.00 84.81 113 THR A CA 1
ATOM 902 C C . THR A 1 113 ? -5.063 0.747 -7.040 1.00 84.81 113 THR A C 1
ATOM 904 O O . THR A 1 113 ? -5.495 1.902 -7.138 1.00 84.81 113 THR A O 1
ATOM 907 N N . GLY A 1 114 ? -4.680 0.230 -5.867 1.00 79.12 114 GLY A N 1
ATOM 908 C CA . GLY A 1 114 ? -4.741 0.966 -4.599 1.00 79.12 114 GLY A CA 1
ATOM 909 C C . GLY A 1 114 ? -3.950 2.284 -4.601 1.00 79.12 114 GLY A C 1
ATOM 910 O O . GLY A 1 114 ? -3.009 2.488 -5.378 1.00 79.12 114 GLY A O 1
ATOM 911 N N . THR A 1 115 ? -4.344 3.228 -3.749 1.00 78.69 115 THR A N 1
ATOM 912 C CA . THR A 1 115 ? -3.621 4.496 -3.549 1.00 78.69 115 THR A CA 1
ATOM 913 C C . THR A 1 115 ? -2.189 4.224 -3.079 1.00 78.69 115 THR A C 1
ATOM 915 O O . THR A 1 115 ? -1.957 3.320 -2.286 1.00 78.69 115 THR A O 1
ATOM 918 N N . GLY A 1 116 ? -1.211 4.964 -3.612 1.00 76.81 116 GLY A N 1
ATOM 919 C CA . GLY A 1 116 ? 0.208 4.781 -3.273 1.00 76.81 116 GLY A CA 1
ATOM 920 C C . GLY A 1 116 ? 0.922 3.617 -3.977 1.00 76.81 116 GLY A C 1
ATOM 921 O O . GLY A 1 116 ?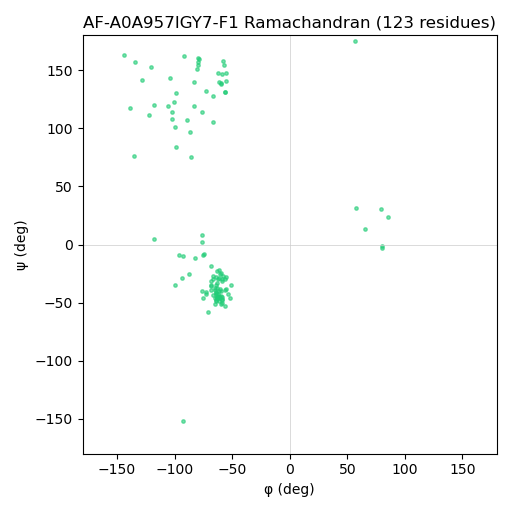 2.132 3.494 -3.844 1.00 76.81 116 GLY A O 1
ATOM 922 N N . SER A 1 117 ? 0.244 2.807 -4.798 1.00 79.19 117 SER A N 1
ATOM 923 C CA . SER A 1 117 ? 0.857 1.641 -5.469 1.00 79.19 117 SER A CA 1
ATOM 924 C C . SER A 1 117 ? 1.762 1.974 -6.676 1.00 79.19 117 SER A C 1
ATOM 926 O O . SER A 1 117 ? 2.103 1.081 -7.458 1.00 79.19 117 SER A O 1
ATOM 928 N N . GLY A 1 118 ? 2.058 3.258 -6.912 1.00 80.88 118 GLY A N 1
ATOM 929 C CA . GLY A 1 118 ? 2.908 3.717 -8.016 1.00 80.88 118 GLY A CA 1
ATOM 930 C C . GLY A 1 118 ? 2.252 3.789 -9.404 1.00 80.88 118 GLY A C 1
ATOM 931 O O . GLY A 1 118 ? 2.954 3.636 -10.393 1.00 80.88 118 GLY A O 1
ATOM 932 N N . LYS A 1 119 ? 0.937 4.045 -9.517 1.00 85.00 119 LYS A N 1
ATOM 933 C CA . LYS A 1 119 ? 0.255 4.231 -10.826 1.00 85.00 119 LYS A CA 1
ATOM 934 C C . LYS A 1 119 ? 0.914 5.292 -11.707 1.00 85.00 119 LYS A C 1
ATOM 936 O O . LYS A 1 119 ? 1.087 5.079 -12.898 1.00 85.00 119 LYS A O 1
ATOM 941 N N . SER A 1 120 ? 1.296 6.421 -11.108 1.00 82.44 120 SER A N 1
ATOM 942 C CA . SER A 1 120 ? 1.924 7.537 -11.820 1.00 82.44 120 SER A CA 1
ATOM 943 C C . SER A 1 120 ? 3.270 7.167 -12.432 1.00 82.44 120 SER A C 1
ATOM 945 O O . SER A 1 120 ? 3.691 7.820 -13.377 1.00 82.44 120 SER A O 1
ATOM 947 N N . LEU A 1 121 ? 3.943 6.137 -11.908 1.00 81.19 121 LEU A N 1
ATOM 948 C CA . LEU A 1 121 ? 5.200 5.668 -12.472 1.00 81.19 121 LEU A CA 1
ATOM 949 C C . LEU A 1 121 ? 4.959 5.134 -13.884 1.00 81.19 121 LEU A C 1
ATOM 951 O O . LEU A 1 121 ? 5.611 5.607 -14.798 1.00 81.19 121 LEU A O 1
ATOM 955 N N . VAL A 1 122 ? 3.953 4.271 -14.065 1.00 78.38 122 VAL A N 1
ATOM 956 C CA . VAL A 1 122 ? 3.601 3.642 -15.353 1.00 78.38 122 VAL A CA 1
ATOM 957 C C . VAL A 1 122 ? 3.341 4.663 -16.462 1.00 78.38 122 VAL A C 1
ATOM 959 O O . VAL A 1 122 ? 3.731 4.428 -17.593 1.00 78.38 122 VAL A O 1
ATOM 962 N N . GLY A 1 123 ? 2.697 5.792 -16.155 1.00 65.69 123 GLY A N 1
ATOM 963 C CA . GLY A 1 123 ? 2.384 6.814 -17.162 1.00 65.69 123 GLY A CA 1
ATOM 964 C C . GLY A 1 123 ? 3.577 7.661 -17.620 1.00 65.69 123 GLY A C 1
ATOM 965 O O . GLY A 1 123 ? 3.416 8.461 -18.533 1.00 65.69 123 GLY A O 1
ATOM 966 N N . ASN A 1 124 ? 4.739 7.532 -16.972 1.00 61.75 124 ASN A N 1
ATOM 967 C CA . ASN A 1 124 ? 5.951 8.305 -17.270 1.00 61.75 124 ASN A CA 1
ATOM 968 C C . ASN A 1 124 ? 7.131 7.427 -17.729 1.00 61.75 124 ASN A C 1
ATOM 970 O O . ASN A 1 124 ? 8.236 7.954 -17.864 1.00 61.75 124 ASN A O 1
ATOM 974 N N . VAL A 1 125 ? 6.926 6.114 -17.896 1.00 59.56 125 VAL A N 1
ATOM 975 C CA . VAL A 1 125 ? 7.939 5.179 -18.426 1.00 59.56 125 VAL A CA 1
ATOM 976 C C . VAL A 1 125 ? 7.657 4.894 -19.891 1.00 59.56 125 VAL A C 1
ATOM 978 O O . VAL A 1 125 ? 8.647 4.824 -20.657 1.00 59.56 125 VAL A O 1
#

Sequence (125 aa):
MDVFNLRNTLINAYTTYIKSFITIQDTQIESRVEHELGSGVLWPDPLIQLNPNFEPGEWINDLVDDGVLDATNKQIFRLDKEKNPSGKSMRLHKHQSDAVKAARSGDNYVLTTGTGSGKSLVGNV

pLDDT: mean 87.04, std 7.03, range [59.56, 96.44]